Protein AF-A0A2G8MV24-F1 (afdb_monomer_lite)

Radius of gyration: 13.89 Å; chains: 1; bounding box: 38×27×38 Å

pLDDT: mean 91.59, std 9.38, range [48.91, 97.88]

Sequence (72 aa):
MTCIRIEHGFVCRSPFYRLPLADGTRVFMSWHNYLGPTFFRDRHEQREIEDWYDNPLICDALDWFCKRGNRA

Foldseek 3Di:
DDWDDDPPGIDDAFDKDWFQFPVRQIWIWGQDPPPGIWIAPDPVPPHTDPVLVVPVRSVVRVVVVVCVVVDD

Secondary structure (DSSP, 8-state):
-EEEEETTEEEEE--EEEEEPTTS-EEEEEEETTTEEEEESSTTS-SB-TTGGG-HHHHHHHHHHHHTT---

Structure (mmCIF, N/CA/C/O backbone):
data_AF-A0A2G8MV24-F1
#
_entry.id   AF-A0A2G8MV24-F1
#
loop_
_atom_site.group_PDB
_atom_site.id
_atom_site.type_symbol
_atom_site.label_atom_id
_atom_site.label_alt_id
_atom_site.label_comp_id
_atom_site.label_asym_id
_atom_site.label_entity_id
_atom_site.label_seq_id
_atom_site.pdbx_PDB_ins_code
_atom_site.Cartn_x
_atom_site.Cartn_y
_atom_site.Cartn_z
_atom_site.occupancy
_atom_site.B_iso_or_equiv
_atom_site.auth_seq_id
_atom_site.auth_comp_id
_atom_site.auth_asym_id
_atom_site.auth_atom_id
_atom_site.pdbx_PDB_model_num
ATOM 1 N N . MET A 1 1 ? 2.546 5.121 -12.438 1.00 76.88 1 MET A N 1
ATOM 2 C CA . MET A 1 1 ? 3.821 4.449 -12.771 1.00 76.88 1 MET A CA 1
ATOM 3 C C . MET A 1 1 ? 4.615 5.315 -13.741 1.00 76.88 1 MET A C 1
ATOM 5 O O . MET A 1 1 ? 4.014 5.848 -14.665 1.00 76.88 1 MET A O 1
ATOM 9 N N . THR A 1 2 ? 5.926 5.448 -13.534 1.00 85.25 2 THR A N 1
ATOM 10 C CA . THR A 1 2 ? 6.838 6.212 -14.404 1.00 85.25 2 THR A CA 1
ATOM 11 C C . THR A 1 2 ? 7.978 5.306 -14.852 1.00 85.25 2 THR A C 1
ATOM 13 O O . THR A 1 2 ? 8.680 4.764 -14.001 1.00 85.25 2 THR A O 1
ATOM 16 N N . CYS A 1 3 ? 8.190 5.155 -16.160 1.00 88.56 3 CYS A N 1
ATOM 17 C CA . CYS A 1 3 ? 9.308 4.382 -16.703 1.00 88.56 3 CYS A CA 1
ATOM 18 C C . CYS A 1 3 ? 10.385 5.313 -17.263 1.00 88.56 3 CYS A C 1
ATOM 20 O O . CYS A 1 3 ? 10.098 6.227 -18.032 1.00 88.56 3 CYS A O 1
ATOM 22 N N . ILE A 1 4 ? 11.625 5.084 -16.844 1.00 92.38 4 ILE A N 1
ATOM 23 C CA . ILE A 1 4 ? 12.802 5.867 -17.211 1.00 92.38 4 ILE A CA 1
ATOM 24 C C . ILE A 1 4 ? 13.657 5.002 -18.127 1.00 92.38 4 ILE A C 1
ATOM 26 O O . ILE A 1 4 ? 13.997 3.873 -17.775 1.00 92.38 4 ILE A O 1
ATOM 30 N N . ARG A 1 5 ? 14.004 5.524 -19.303 1.00 93.88 5 ARG A N 1
ATOM 31 C CA . ARG A 1 5 ? 14.927 4.857 -20.222 1.00 93.88 5 ARG A CA 1
ATOM 32 C C . ARG A 1 5 ? 16.362 5.004 -19.716 1.00 93.88 5 ARG A C 1
ATOM 34 O O . ARG A 1 5 ? 16.777 6.103 -19.359 1.00 93.88 5 ARG A O 1
ATOM 41 N 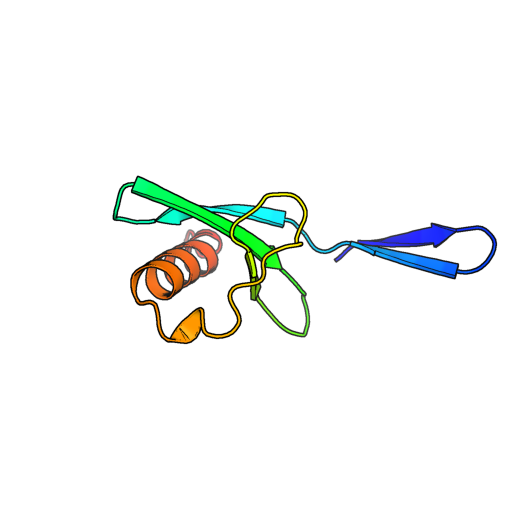N . ILE A 1 6 ? 17.107 3.909 -19.731 1.00 94.75 6 ILE A N 1
ATOM 42 C CA . ILE A 1 6 ? 18.560 3.859 -19.533 1.00 94.75 6 ILE A CA 1
ATOM 43 C C . ILE A 1 6 ? 19.226 3.367 -20.830 1.00 94.75 6 ILE A C 1
ATOM 45 O O . ILE A 1 6 ? 18.530 2.969 -21.765 1.00 94.75 6 ILE A O 1
ATOM 49 N N . GLU A 1 7 ? 20.559 3.405 -20.901 1.00 95.25 7 GLU A N 1
ATOM 50 C CA . GLU A 1 7 ? 21.338 3.101 -22.119 1.00 95.25 7 GLU A CA 1
ATOM 51 C C . GLU A 1 7 ? 20.922 1.777 -22.788 1.00 95.25 7 GLU A C 1
ATOM 53 O O . GLU A 1 7 ? 20.699 1.736 -23.996 1.00 95.25 7 GLU A O 1
ATOM 58 N N . HIS A 1 8 ? 20.697 0.735 -21.981 1.00 95.19 8 HIS A N 1
ATOM 59 C CA . HIS A 1 8 ? 20.372 -0.617 -22.443 1.00 95.19 8 HIS A CA 1
ATOM 60 C C . HIS A 1 8 ? 19.073 -1.179 -21.832 1.00 95.19 8 HIS A C 1
ATOM 62 O O . HIS A 1 8 ? 18.933 -2.391 -21.685 1.00 95.19 8 HIS A O 1
ATOM 68 N N . GLY A 1 9 ? 18.115 -0.330 -21.438 1.00 93.44 9 GLY A N 1
ATOM 69 C CA . GLY A 1 9 ? 16.877 -0.821 -20.820 1.00 93.44 9 GLY A CA 1
ATOM 70 C C . GLY A 1 9 ? 15.913 0.247 -20.311 1.00 93.44 9 GLY A C 1
ATOM 71 O O . GLY A 1 9 ? 16.041 1.434 -20.611 1.00 93.4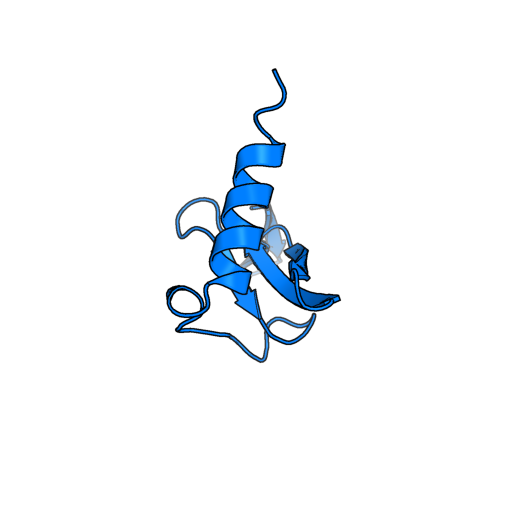4 9 GLY A O 1
ATOM 72 N N . PHE A 1 10 ? 14.942 -0.189 -19.509 1.00 93.75 10 PHE A N 1
ATOM 73 C CA . PHE A 1 10 ? 13.979 0.677 -18.833 1.00 93.75 10 PHE A CA 1
ATOM 74 C C . PHE A 1 10 ? 13.890 0.321 -17.354 1.00 93.75 10 PHE A C 1
ATOM 76 O O . PHE A 1 10 ? 13.871 -0.850 -16.987 1.00 93.75 10 PHE A O 1
ATOM 83 N N . VAL A 1 11 ? 13.784 1.346 -16.514 1.00 90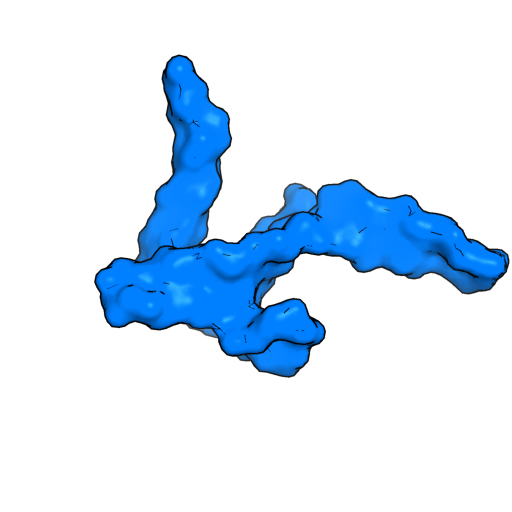.50 11 VAL A N 1
ATOM 84 C CA . VAL A 1 11 ? 13.502 1.212 -15.085 1.00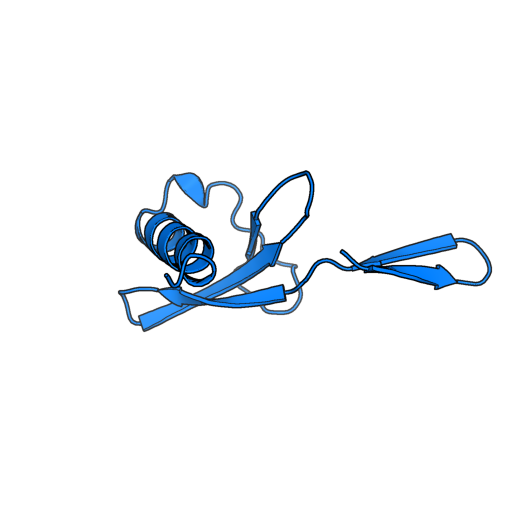 90.50 11 VAL A CA 1
ATOM 85 C C . VAL A 1 11 ? 12.133 1.819 -14.821 1.00 90.50 11 VAL A C 1
ATOM 87 O O . VAL A 1 11 ? 11.952 3.033 -14.936 1.00 90.50 11 VAL A O 1
ATOM 90 N N . CYS A 1 12 ? 11.162 0.980 -14.471 1.00 87.25 12 CYS A N 1
ATOM 91 C CA . CYS A 1 12 ? 9.825 1.420 -14.091 1.00 87.25 12 CYS A CA 1
ATOM 92 C C . CYS A 1 12 ? 9.731 1.580 -12.576 1.00 87.25 12 CYS A C 1
ATOM 94 O O . CYS A 1 12 ? 10.148 0.709 -11.819 1.00 87.25 12 CYS A O 1
ATOM 96 N N . ARG A 1 13 ? 9.192 2.718 -12.137 1.00 86.62 13 ARG A N 1
ATOM 97 C CA . ARG A 1 13 ? 8.952 3.030 -10.729 1.00 86.62 13 ARG A CA 1
ATOM 98 C C . ARG A 1 13 ? 7.465 3.232 -10.481 1.00 86.62 13 ARG A C 1
ATOM 100 O O . AR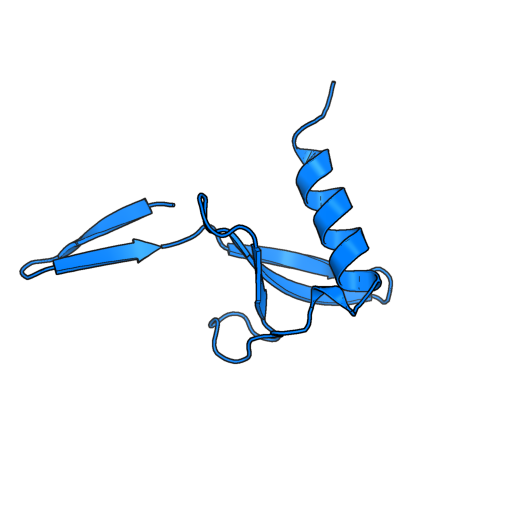G A 1 13 ? 6.779 3.949 -11.222 1.00 86.62 13 ARG A O 1
ATOM 107 N N . SER A 1 14 ? 6.982 2.609 -9.419 1.00 90.12 14 SER A N 1
ATOM 108 C CA . SER A 1 14 ? 5.640 2.819 -8.888 1.00 90.12 14 SER A CA 1
ATOM 109 C C . SER A 1 14 ? 5.658 3.965 -7.872 1.00 90.12 14 SER A C 1
ATOM 111 O O . SER A 1 14 ? 6.668 4.167 -7.195 1.00 90.12 14 SER A O 1
ATOM 113 N N . PRO A 1 15 ? 4.583 4.769 -7.771 1.00 91.56 15 PRO A N 1
ATOM 114 C CA . PRO A 1 15 ? 4.412 5.677 -6.648 1.00 91.56 15 PRO A CA 1
ATOM 115 C C . PRO A 1 15 ? 4.472 4.914 -5.326 1.00 91.56 15 PRO A C 1
ATOM 117 O O . PRO A 1 15 ? 3.920 3.819 -5.214 1.00 91.56 15 PRO A O 1
ATOM 120 N N . PHE A 1 16 ? 5.126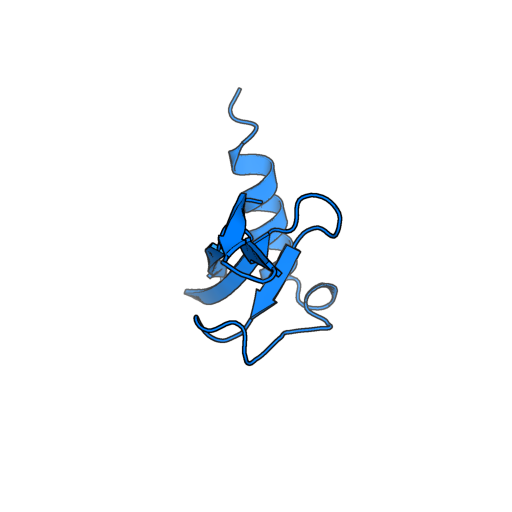 5.517 -4.341 1.00 93.81 16 PHE A N 1
ATOM 121 C CA . PHE A 1 16 ? 5.389 4.899 -3.053 1.00 93.81 16 PHE A CA 1
ATOM 122 C C . PHE A 1 16 ? 4.854 5.775 -1.924 1.00 93.81 16 PHE A C 1
ATOM 124 O O . PHE A 1 16 ? 5.094 6.986 -1.891 1.00 93.81 16 PHE A O 1
ATOM 131 N N . TYR A 1 17 ? 4.134 5.162 -0.992 1.00 95.12 17 TYR A N 1
ATOM 132 C CA . TYR A 1 17 ? 3.410 5.843 0.073 1.00 95.12 17 TYR A CA 1
ATOM 133 C C . TYR A 1 17 ? 3.726 5.214 1.425 1.00 95.12 17 TYR A C 1
ATOM 135 O O . TYR A 1 17 ? 3.965 4.016 1.537 1.00 95.12 17 TYR A O 1
ATOM 143 N N . ARG A 1 18 ? 3.686 6.026 2.482 1.00 96.00 18 ARG A N 1
ATOM 144 C CA . ARG A 1 18 ? 3.770 5.554 3.867 1.00 96.00 18 ARG A CA 1
ATOM 145 C C . ARG A 1 18 ? 2.405 5.717 4.520 1.00 96.00 18 ARG A C 1
ATOM 147 O O . ARG A 1 18 ? 1.976 6.853 4.727 1.00 96.00 18 ARG A O 1
ATOM 154 N N . LEU A 1 19 ? 1.746 4.607 4.836 1.00 95.19 19 LEU A N 1
ATOM 155 C CA . LEU A 1 19 ? 0.399 4.596 5.395 1.00 95.19 19 LEU A CA 1
ATOM 156 C C . LEU A 1 19 ? 0.460 4.396 6.914 1.00 95.19 19 LEU A C 1
ATOM 158 O O . LEU A 1 19 ? 1.086 3.439 7.376 1.00 95.19 19 LEU A O 1
ATOM 162 N N . PRO A 1 20 ? -0.150 5.296 7.705 1.00 95.38 20 PRO A N 1
ATOM 163 C CA . PRO A 1 20 ? -0.395 5.035 9.115 1.00 95.38 20 PRO A CA 1
ATOM 164 C C . PRO A 1 20 ? -1.523 4.010 9.274 1.00 95.38 20 PRO A C 1
ATOM 166 O O . PRO A 1 20 ? -2.527 4.088 8.569 1.00 95.38 20 PRO A O 1
ATOM 169 N N . LEU A 1 21 ? -1.355 3.083 10.213 1.00 96.31 21 LEU A N 1
ATOM 170 C CA . LEU A 1 21 ? -2.394 2.147 10.636 1.00 96.31 21 LEU A CA 1
ATOM 171 C C . LEU A 1 21 ? -3.099 2.673 11.896 1.00 96.31 21 LEU A C 1
ATOM 173 O O . LEU A 1 21 ? -2.578 3.548 12.594 1.00 96.31 21 LEU A O 1
ATOM 177 N N . ALA A 1 22 ? -4.288 2.144 12.197 1.00 95.50 22 ALA A N 1
ATOM 178 C CA . ALA A 1 22 ? -5.094 2.597 13.337 1.00 95.50 22 ALA A CA 1
ATOM 179 C C . ALA A 1 22 ? -4.437 2.320 14.705 1.00 95.50 22 ALA A C 1
ATOM 181 O O . ALA A 1 22 ? -4.698 3.033 15.670 1.00 95.50 22 ALA A O 1
ATOM 182 N N . ASP A 1 23 ? -3.544 1.332 14.778 1.00 95.75 23 ASP A N 1
ATOM 183 C CA . ASP A 1 23 ? -2.751 0.999 15.968 1.00 95.75 23 ASP A CA 1
ATOM 184 C C . ASP A 1 23 ? -1.521 1.915 16.165 1.00 95.75 23 ASP A C 1
ATOM 186 O O . ASP A 1 23 ? -0.727 1.722 17.084 1.00 95.75 23 ASP A O 1
ATOM 190 N N . GLY A 1 24 ? -1.342 2.918 15.299 1.00 95.06 24 GLY A N 1
ATOM 191 C CA . GLY A 1 24 ? -0.218 3.853 15.331 1.00 95.06 24 GLY A CA 1
ATOM 192 C C . GLY A 1 24 ? 1.055 3.337 14.652 1.00 95.06 24 GLY A C 1
ATOM 193 O O . GLY A 1 24 ? 2.017 4.103 14.491 1.00 95.06 24 GLY A O 1
ATOM 194 N N . THR A 1 25 ? 1.071 2.078 14.205 1.00 95.12 25 THR A N 1
ATOM 195 C CA . THR A 1 25 ? 2.149 1.548 13.370 1.00 95.12 25 THR A CA 1
ATOM 196 C C . THR A 1 25 ? 2.044 2.089 11.941 1.00 95.12 25 THR A C 1
ATOM 198 O O . THR A 1 25 ? 1.186 2.913 11.604 1.00 95.12 25 THR A O 1
ATOM 201 N N . ARG A 1 26 ? 3.004 1.719 11.089 1.00 95.44 26 ARG A N 1
ATOM 202 C CA . ARG A 1 26 ? 3.069 2.194 9.706 1.00 95.44 26 ARG A CA 1
ATOM 203 C C . ARG A 1 26 ? 3.488 1.070 8.780 1.00 95.44 26 ARG A C 1
ATOM 205 O O . ARG A 1 26 ? 4.387 0.303 9.114 1.00 95.44 26 ARG A O 1
ATOM 212 N N . VAL A 1 27 ? 2.902 1.071 7.592 1.00 97.06 27 VAL A N 1
ATOM 213 C CA . VAL A 1 27 ? 3.307 0.225 6.468 1.00 97.06 27 VAL A CA 1
ATOM 214 C C . VAL A 1 27 ? 3.676 1.095 5.280 1.00 97.06 27 VAL A C 1
ATOM 216 O O . VAL A 1 27 ? 3.311 2.273 5.193 1.00 97.06 27 VAL A O 1
ATOM 219 N N . PHE A 1 28 ? 4.436 0.519 4.365 1.00 97.81 28 PHE A N 1
ATOM 220 C CA . PHE A 1 28 ? 4.795 1.159 3.117 1.00 97.81 28 PHE A CA 1
ATOM 221 C C . PHE A 1 28 ? 4.045 0.496 1.971 1.00 97.81 28 PHE A C 1
ATOM 223 O O . PHE A 1 28 ? 3.876 -0.716 1.983 1.00 97.81 28 PHE A O 1
ATOM 230 N N . MET A 1 29 ? 3.587 1.279 1.001 1.00 96.88 29 MET A N 1
ATOM 231 C CA . MET A 1 29 ? 2.786 0.796 -0.119 1.00 96.88 29 MET A CA 1
ATOM 232 C C . MET A 1 29 ? 3.362 1.293 -1.438 1.00 96.88 29 MET A C 1
ATOM 234 O O . MET A 1 29 ? 3.469 2.502 -1.652 1.00 96.88 29 MET A O 1
ATOM 238 N N . SER A 1 30 ? 3.672 0.359 -2.328 1.00 95.50 30 SER A N 1
ATOM 239 C CA . SER A 1 30 ? 3.975 0.611 -3.736 1.00 95.50 30 SER A CA 1
ATOM 240 C C . SER A 1 30 ? 2.687 0.432 -4.541 1.00 95.50 30 SER A C 1
ATOM 242 O O . SER A 1 30 ? 1.988 -0.563 -4.361 1.00 95.50 30 SER A O 1
ATOM 244 N N . TRP A 1 31 ? 2.322 1.399 -5.389 1.00 93.25 31 TRP A N 1
ATOM 245 C CA . TRP A 1 31 ? 1.086 1.333 -6.182 1.00 93.25 31 TRP A CA 1
ATOM 246 C C . TRP A 1 31 ? 1.369 1.067 -7.659 1.00 93.25 31 TRP A C 1
ATOM 248 O O . TRP A 1 31 ? 1.790 1.959 -8.405 1.00 93.25 31 TRP A O 1
ATOM 258 N N . HIS A 1 32 ? 1.083 -0.147 -8.117 1.00 91.06 32 HIS A N 1
ATOM 259 C CA . HIS A 1 32 ? 1.149 -0.491 -9.528 1.00 91.06 32 HIS A CA 1
ATOM 260 C C . HIS A 1 32 ? -0.197 -0.198 -10.207 1.00 91.06 32 HIS A C 1
ATOM 262 O O . HIS A 1 32 ? -1.237 -0.689 -9.789 1.00 91.06 32 HIS A O 1
ATOM 268 N N . ASN A 1 33 ? -0.195 0.550 -11.316 1.00 85.50 33 ASN A N 1
ATOM 269 C CA . ASN A 1 33 ? -1.441 0.955 -11.988 1.00 85.50 33 ASN A CA 1
ATOM 270 C C . ASN A 1 33 ? -2.311 -0.235 -12.455 1.00 85.50 33 ASN A C 1
ATOM 272 O O . ASN A 1 33 ? -3.528 -0.126 -12.451 1.00 85.50 33 ASN A O 1
ATOM 276 N N . TYR A 1 34 ? -1.682 -1.336 -12.885 1.00 86.62 34 TYR A N 1
ATOM 277 C CA . TYR A 1 34 ? -2.363 -2.576 -13.290 1.00 86.62 34 TYR A CA 1
ATOM 278 C C . TYR A 1 34 ? -2.577 -3.587 -12.144 1.00 86.62 34 TYR A C 1
ATOM 280 O O . TYR A 1 34 ? -3.695 -4.035 -11.937 1.00 86.62 34 TYR A O 1
ATOM 288 N N . LEU A 1 35 ? -1.519 -3.942 -11.399 1.00 88.88 35 LEU A N 1
ATOM 289 C CA . LEU A 1 35 ? -1.562 -4.970 -10.349 1.00 88.88 35 LEU A CA 1
ATOM 290 C C . LEU A 1 35 ? -2.144 -4.491 -9.009 1.00 88.88 35 LEU A C 1
ATOM 292 O O . LEU A 1 35 ? -2.477 -5.318 -8.168 1.00 88.88 35 LEU A O 1
ATOM 296 N N . GLY A 1 36 ? -2.280 -3.180 -8.804 1.00 91.81 36 GLY A N 1
ATOM 297 C CA . GLY A 1 36 ? -2.768 -2.615 -7.550 1.00 91.81 36 GLY A CA 1
ATOM 298 C C . GLY A 1 36 ? -1.666 -2.433 -6.494 1.00 91.81 36 GLY A C 1
ATOM 299 O O . GLY A 1 36 ? -0.506 -2.194 -6.850 1.00 91.81 36 GLY A O 1
ATOM 300 N N . PRO A 1 37 ? -2.031 -2.441 -5.200 1.00 95.31 37 PRO A N 1
ATOM 301 C CA . PRO A 1 37 ? -1.113 -2.155 -4.105 1.00 95.31 37 PRO A CA 1
ATOM 302 C C . PRO A 1 37 ? -0.253 -3.367 -3.723 1.00 95.31 37 PRO A C 1
ATOM 304 O O . PRO A 1 37 ? -0.738 -4.491 -3.634 1.00 95.31 37 PRO A O 1
ATOM 307 N N . THR A 1 38 ? 1.005 -3.096 -3.385 1.00 96.38 38 THR A N 1
ATOM 308 C CA . THR A 1 38 ? 1.918 -4.038 -2.724 1.00 96.38 38 THR A CA 1
ATOM 309 C C . THR A 1 38 ? 2.434 -3.402 -1.439 1.00 96.38 38 THR A C 1
ATOM 311 O O . THR A 1 38 ? 2.810 -2.225 -1.448 1.00 96.38 38 THR A O 1
ATOM 314 N N . PHE A 1 39 ? 2.451 -4.153 -0.335 1.00 97.56 39 PHE A N 1
ATOM 315 C CA . PHE A 1 39 ? 2.796 -3.634 0.989 1.00 97.56 39 PHE A CA 1
ATOM 316 C C . PHE A 1 39 ? 4.123 -4.171 1.519 1.00 97.56 39 PHE A C 1
ATOM 318 O O . PHE A 1 39 ? 4.452 -5.340 1.352 1.00 97.56 39 PHE A O 1
ATOM 325 N N . PHE A 1 40 ? 4.857 -3.315 2.228 1.00 97.62 40 PHE A N 1
ATOM 326 C CA . PHE A 1 40 ? 6.175 -3.607 2.779 1.00 97.62 40 PHE A CA 1
ATOM 327 C C . PHE A 1 40 ? 6.308 -3.105 4.217 1.00 97.62 40 PHE A C 1
ATOM 329 O O . PHE A 1 40 ? 5.707 -2.101 4.620 1.00 97.62 40 PHE A O 1
ATOM 336 N N . ARG A 1 41 ? 7.159 -3.781 4.995 1.00 96.25 41 ARG A N 1
ATOM 337 C CA . ARG A 1 41 ? 7.524 -3.369 6.364 1.00 96.25 41 ARG A CA 1
ATOM 338 C C . ARG A 1 41 ? 8.599 -2.283 6.392 1.00 96.25 41 ARG A C 1
ATOM 340 O O . ARG A 1 41 ? 8.803 -1.650 7.426 1.00 96.25 41 ARG A O 1
ATOM 347 N N . ASP A 1 42 ? 9.299 -2.077 5.283 1.00 95.12 42 ASP A N 1
ATOM 348 C CA . ASP A 1 42 ? 10.402 -1.130 5.168 1.00 95.12 42 ASP A CA 1
ATOM 349 C C . ASP A 1 42 ? 10.279 -0.237 3.925 1.00 95.12 42 ASP A C 1
ATOM 351 O O . ASP A 1 42 ? 9.506 -0.488 3.003 1.00 95.12 42 ASP A O 1
ATOM 355 N N . ARG A 1 43 ? 11.064 0.843 3.923 1.00 93.44 43 ARG A N 1
ATOM 356 C CA . ARG A 1 43 ? 11.043 1.879 2.882 1.00 93.44 43 ARG A CA 1
ATOM 357 C C . ARG A 1 43 ? 11.746 1.488 1.575 1.00 93.44 43 ARG A C 1
ATOM 359 O O . ARG A 1 43 ? 11.735 2.293 0.651 1.00 93.44 43 ARG A O 1
ATOM 366 N N . HIS A 1 44 ? 12.466 0.370 1.561 1.00 92.88 44 HIS A N 1
ATOM 367 C CA . HIS A 1 44 ? 13.309 -0.085 0.456 1.00 92.88 44 HIS A CA 1
ATOM 368 C C . HIS A 1 44 ? 12.668 -1.239 -0.323 1.00 92.88 44 HIS A C 1
ATOM 370 O O . HIS A 1 44 ? 13.336 -1.815 -1.175 1.00 92.88 44 HIS A O 1
ATOM 376 N N . GLU A 1 45 ? 11.398 -1.556 -0.044 1.00 91.62 45 GLU A N 1
ATOM 377 C CA . GLU A 1 45 ? 10.636 -2.601 -0.738 1.00 91.62 45 GLU A CA 1
ATOM 378 C C . GLU A 1 45 ? 11.282 -3.998 -0.602 1.00 91.62 45 GLU A C 1
ATOM 380 O O . GLU A 1 45 ? 11.168 -4.832 -1.491 1.00 91.62 45 GLU A O 1
ATOM 385 N N . GLN A 1 46 ? 11.983 -4.267 0.512 1.00 94.25 46 GLN A N 1
ATOM 386 C CA . GLN A 1 46 ? 12.694 -5.541 0.715 1.00 94.25 46 GLN A CA 1
ATOM 387 C C . GLN A 1 46 ? 11.899 -6.576 1.516 1.00 94.25 46 GLN A C 1
ATOM 389 O O . GLN A 1 46 ? 12.147 -7.773 1.396 1.00 94.25 46 GLN A O 1
ATOM 394 N N . ARG A 1 47 ? 10.980 -6.133 2.377 1.00 95.88 47 ARG A N 1
ATOM 395 C CA . ARG A 1 47 ? 10.202 -6.995 3.275 1.00 95.88 47 ARG A CA 1
ATOM 396 C C . ARG A 1 47 ? 8.725 -6.895 2.939 1.00 95.88 47 ARG A C 1
ATOM 398 O O . ARG A 1 47 ? 7.987 -6.179 3.624 1.00 95.88 47 ARG A O 1
ATOM 405 N N . GLU A 1 48 ? 8.336 -7.585 1.875 1.00 96.69 48 GLU A N 1
ATOM 406 C CA . GLU A 1 48 ? 6.949 -7.672 1.423 1.00 96.69 48 GLU A CA 1
ATOM 407 C C . GLU A 1 48 ? 6.050 -8.324 2.486 1.00 96.69 48 GLU A C 1
ATOM 409 O O . GLU A 1 48 ? 6.490 -9.126 3.316 1.00 96.69 48 GLU A O 1
ATOM 414 N N . ILE A 1 49 ? 4.787 -7.909 2.502 1.00 97.12 49 ILE A N 1
ATOM 415 C CA . ILE A 1 49 ? 3.712 -8.489 3.300 1.00 97.12 49 ILE A CA 1
ATOM 416 C C . ILE A 1 49 ? 2.750 -9.130 2.298 1.00 97.12 49 ILE A C 1
ATOM 418 O O . ILE A 1 49 ? 1.820 -8.466 1.861 1.00 97.12 49 ILE A O 1
ATOM 422 N N . GLU A 1 50 ? 3.000 -10.374 1.893 1.00 96.00 50 GLU A N 1
ATOM 423 C CA . GLU A 1 50 ? 2.212 -11.050 0.845 1.00 96.00 50 GLU A CA 1
ATOM 424 C C . GLU A 1 50 ? 0.736 -11.193 1.255 1.00 96.00 50 GLU A C 1
ATOM 426 O O . GLU A 1 50 ? -0.155 -10.753 0.532 1.00 96.00 50 GLU A O 1
ATOM 431 N N . ASP A 1 51 ? 0.484 -11.661 2.481 1.00 96.81 51 ASP A N 1
ATOM 432 C CA . ASP A 1 51 ? -0.861 -11.848 3.047 1.00 96.81 51 ASP A CA 1
ATOM 433 C C . ASP A 1 51 ? -1.434 -10.569 3.685 1.00 96.81 51 ASP A C 1
ATOM 435 O O . ASP A 1 51 ? -2.107 -10.594 4.718 1.00 96.81 51 ASP A O 1
ATOM 439 N N . TRP A 1 52 ? -1.134 -9.396 3.120 1.00 95.88 52 TRP A N 1
ATOM 440 C CA . TRP A 1 52 ? -1.620 -8.125 3.668 1.00 95.88 52 TRP A CA 1
ATOM 441 C C . TRP A 1 52 ? -3.152 -8.040 3.700 1.00 95.88 52 TRP A C 1
ATOM 443 O O . TRP A 1 52 ? -3.698 -7.355 4.565 1.00 95.88 52 TRP A O 1
ATOM 453 N N . TYR A 1 53 ? -3.831 -8.740 2.785 1.00 95.50 53 TYR A N 1
ATOM 454 C CA . TYR A 1 53 ? -5.290 -8.788 2.669 1.00 95.50 53 TYR A CA 1
ATOM 455 C C . TYR A 1 53 ? -5.972 -9.470 3.865 1.00 95.50 53 TYR A C 1
ATOM 457 O O . TYR A 1 53 ? -7.146 -9.206 4.121 1.00 95.50 53 TYR A O 1
ATOM 465 N N . ASP A 1 54 ? -5.236 -10.276 4.634 1.00 97.88 54 ASP A N 1
ATOM 466 C CA . ASP A 1 54 ? -5.730 -10.894 5.868 1.00 97.88 54 ASP A CA 1
ATOM 467 C C . ASP A 1 54 ? -5.606 -9.961 7.083 1.00 97.88 54 ASP A C 1
ATOM 469 O O . ASP A 1 54 ? -6.177 -10.224 8.144 1.00 97.88 54 ASP A O 1
ATOM 473 N N . ASN A 1 55 ? -4.868 -8.850 6.958 1.00 96.62 55 ASN A N 1
ATOM 474 C CA . ASN A 1 55 ? -4.707 -7.876 8.030 1.00 96.62 55 ASN A CA 1
ATOM 475 C C . ASN A 1 55 ? -5.740 -6.740 7.897 1.00 96.62 55 ASN A C 1
ATOM 477 O O . ASN A 1 55 ? -5.556 -5.842 7.066 1.00 96.62 55 ASN A O 1
ATOM 481 N N . PRO A 1 56 ? -6.776 -6.692 8.759 1.00 97.44 56 PRO A N 1
ATOM 482 C CA . PRO A 1 56 ? -7.841 -5.697 8.648 1.00 97.44 56 PRO A CA 1
ATOM 483 C C . PRO A 1 56 ? -7.324 -4.258 8.762 1.00 97.44 56 PRO A C 1
ATOM 485 O O . PRO A 1 56 ? -7.832 -3.376 8.081 1.00 97.44 56 PRO A O 1
ATOM 488 N N . LEU A 1 57 ? -6.256 -4.015 9.533 1.00 97.69 57 LEU A N 1
ATOM 489 C CA . LEU A 1 57 ? -5.683 -2.673 9.675 1.00 97.69 57 LEU A CA 1
ATOM 490 C C . LEU A 1 57 ? -5.105 -2.152 8.355 1.00 97.69 57 LEU A C 1
ATOM 492 O O . LEU A 1 57 ? -5.211 -0.960 8.064 1.00 97.69 57 LEU A O 1
ATOM 496 N N . ILE A 1 58 ? -4.483 -3.033 7.564 1.00 97.31 58 ILE A N 1
ATOM 497 C CA . ILE A 1 58 ? -3.923 -2.667 6.258 1.00 97.31 58 ILE A CA 1
ATOM 498 C C . ILE A 1 58 ? -5.055 -2.454 5.252 1.00 97.31 58 ILE A C 1
ATOM 500 O O . ILE A 1 58 ? -5.035 -1.459 4.525 1.00 97.31 58 ILE A O 1
ATOM 504 N N . CYS A 1 59 ? -6.061 -3.333 5.250 1.00 97.19 59 CYS A N 1
ATOM 505 C CA . CYS A 1 59 ? -7.244 -3.207 4.398 1.00 97.19 59 CYS A CA 1
ATOM 506 C C . CYS A 1 59 ? -8.009 -1.899 4.651 1.00 97.19 59 CYS A C 1
ATOM 508 O O . CYS A 1 59 ? -8.331 -1.191 3.698 1.00 97.19 59 CYS A O 1
ATOM 510 N N . ASP A 1 60 ? -8.220 -1.522 5.912 1.00 96.25 60 ASP A N 1
ATOM 511 C CA . ASP A 1 60 ? -8.884 -0.266 6.279 1.00 96.25 60 ASP A CA 1
ATOM 512 C C . ASP A 1 60 ? -8.067 0.961 5.842 1.00 96.25 60 ASP A C 1
ATOM 514 O O . ASP A 1 60 ? -8.606 1.931 5.299 1.00 96.25 60 ASP A O 1
ATOM 518 N N . ALA A 1 61 ? -6.743 0.920 6.032 1.00 95.62 61 ALA A N 1
ATOM 519 C CA . ALA A 1 61 ? -5.851 1.991 5.595 1.00 95.62 61 ALA A CA 1
ATOM 520 C C . ALA A 1 61 ? -5.843 2.146 4.062 1.00 95.62 61 ALA A C 1
ATOM 522 O O . ALA A 1 61 ? -5.806 3.271 3.551 1.00 95.62 61 ALA A O 1
ATOM 523 N N . LEU A 1 62 ? -5.900 1.029 3.330 1.00 95.31 62 LEU A N 1
ATOM 524 C CA . LEU A 1 62 ? -6.005 0.994 1.874 1.00 95.31 62 LEU A CA 1
ATOM 525 C C . LEU A 1 62 ? -7.344 1.559 1.389 1.00 95.31 62 LEU A C 1
ATOM 527 O O . LEU A 1 62 ? -7.362 2.403 0.493 1.00 95.31 62 LEU A O 1
ATOM 531 N N . ASP A 1 63 ? -8.456 1.136 1.985 1.00 94.88 63 ASP A N 1
ATOM 532 C CA . ASP A 1 63 ? -9.791 1.623 1.635 1.00 94.88 63 ASP A CA 1
ATOM 533 C C . ASP A 1 63 ? -9.905 3.141 1.852 1.00 94.88 63 ASP A C 1
ATOM 535 O O . ASP A 1 63 ? -10.334 3.879 0.958 1.00 94.88 63 ASP A O 1
ATOM 539 N N . TRP A 1 64 ? -9.403 3.638 2.988 1.00 92.50 64 TRP A N 1
ATOM 540 C CA . TRP A 1 64 ? -9.280 5.075 3.230 1.00 92.50 64 TRP A CA 1
ATOM 541 C C . TRP A 1 64 ? -8.426 5.773 2.161 1.00 92.50 64 TRP A C 1
ATOM 543 O O . TRP A 1 64 ? -8.809 6.833 1.656 1.00 92.50 64 TRP A O 1
ATOM 553 N N . PHE A 1 65 ? -7.280 5.190 1.793 1.00 92.31 65 PHE A N 1
ATOM 554 C CA . PHE A 1 65 ? -6.383 5.757 0.785 1.00 92.31 65 PHE A CA 1
ATOM 555 C C . PHE A 1 65 ? -7.067 5.869 -0.584 1.00 92.31 65 PHE A C 1
ATOM 557 O O . PHE A 1 65 ? -7.014 6.934 -1.202 1.00 92.31 65 PHE A O 1
ATOM 564 N N . CYS A 1 66 ? -7.764 4.819 -1.022 1.00 91.00 66 CYS A N 1
ATOM 565 C CA . CYS A 1 66 ? -8.534 4.804 -2.266 1.00 91.00 66 CYS A CA 1
ATOM 566 C C . CYS A 1 66 ? -9.657 5.852 -2.251 1.00 91.00 66 CYS A C 1
ATOM 568 O O . CYS A 1 66 ? -9.847 6.586 -3.222 1.00 91.00 66 CYS A O 1
ATOM 570 N N . LYS A 1 67 ? -10.363 5.988 -1.123 1.00 90.31 67 LYS A N 1
ATOM 571 C CA . LYS A 1 67 ? -11.434 6.981 -0.945 1.00 90.31 67 LYS A CA 1
ATOM 572 C C . LYS A 1 67 ? -10.924 8.418 -0.856 1.00 90.31 67 LYS A C 1
ATOM 574 O O . LYS A 1 67 ? -11.677 9.340 -1.156 1.00 90.31 67 LYS A O 1
ATOM 579 N N . ARG A 1 68 ? -9.655 8.649 -0.502 1.00 81.00 68 ARG A N 1
ATOM 580 C CA . ARG A 1 68 ? -9.066 9.998 -0.396 1.00 81.00 68 ARG A CA 1
ATOM 581 C C . ARG A 1 68 ? -9.133 10.792 -1.706 1.00 81.00 68 ARG A C 1
ATOM 583 O O . ARG A 1 68 ? -9.218 12.019 -1.655 1.00 81.00 68 ARG A O 1
ATOM 590 N N . GLY A 1 69 ? -9.091 10.109 -2.852 1.00 64.56 69 GLY A N 1
ATOM 591 C CA . GLY A 1 69 ? -9.259 10.712 -4.179 1.00 64.56 69 GLY A CA 1
ATOM 592 C C . GLY A 1 69 ? -10.708 11.080 -4.519 1.00 64.56 69 GLY A C 1
ATOM 593 O O . GLY A 1 69 ? -10.925 11.936 -5.367 1.00 64.56 69 GLY A O 1
ATOM 594 N N . ASN A 1 70 ? -11.685 10.506 -3.811 1.00 61.81 70 ASN A N 1
ATOM 595 C CA . ASN A 1 70 ? -13.119 10.745 -3.989 1.00 61.81 70 ASN A CA 1
ATOM 596 C C . ASN A 1 70 ? -13.622 11.873 -3.077 1.00 61.81 70 ASN A C 1
ATOM 598 O O . ASN A 1 70 ? -14.666 11.755 -2.435 1.00 61.81 70 ASN A O 1
ATOM 602 N N . ARG A 1 71 ? -12.861 12.966 -2.971 1.00 52.88 71 ARG A N 1
ATOM 603 C CA . ARG A 1 71 ? -13.406 14.192 -2.382 1.00 52.88 71 ARG A CA 1
ATOM 604 C C . ARG A 1 71 ? -14.404 14.774 -3.385 1.00 52.88 71 ARG A C 1
ATOM 606 O O . ARG A 1 71 ? -14.005 15.076 -4.506 1.00 52.88 71 ARG A O 1
ATOM 613 N N . ALA A 1 72 ? -15.672 14.825 -2.972 1.00 48.91 72 ALA A N 1
ATOM 614 C CA . ALA A 1 72 ? -16.759 15.505 -3.674 1.00 48.91 72 ALA A CA 1
ATOM 615 C C . ALA A 1 72 ? -16.410 16.965 -3.990 1.00 48.91 72 ALA A C 1
ATOM 617 O O . ALA A 1 72 ? -15.665 17.574 -3.182 1.00 48.91 72 ALA A O 1
#